Protein AF-A0A3D3T4D7-F1 (afdb_monomer_lite)

Structure (mmCIF, N/CA/C/O backbone):
data_AF-A0A3D3T4D7-F1
#
_entry.id   AF-A0A3D3T4D7-F1
#
loop_
_atom_site.group_PDB
_atom_site.id
_atom_site.type_symbol
_atom_site.label_atom_id
_atom_site.label_alt_id
_atom_site.label_comp_id
_atom_site.label_asym_id
_atom_site.label_entity_id
_atom_site.label_seq_id
_atom_site.pdbx_PDB_ins_code
_atom_site.Cartn_x
_atom_site.Cartn_y
_atom_site.Cartn_z
_atom_site.occupancy
_atom_site.B_iso_or_equiv
_atom_site.auth_seq_id
_atom_site.auth_comp_id
_atom_site.auth_asym_id
_atom_site.auth_atom_id
_atom_site.pdbx_PDB_model_num
ATOM 1 N N . VAL A 1 1 ? -0.106 4.196 3.383 1.00 97.50 1 VAL A N 1
ATOM 2 C CA . VAL A 1 1 ? -0.319 4.883 2.075 1.00 97.50 1 VAL A CA 1
ATOM 3 C C . VAL A 1 1 ? -0.342 3.852 0.949 1.00 97.50 1 VAL A C 1
ATOM 5 O O . VAL A 1 1 ? 0.034 2.721 1.215 1.00 97.50 1 VAL A O 1
ATOM 8 N N . LYS A 1 2 ? -0.773 4.203 -0.276 1.00 98.12 2 LYS A N 1
ATOM 9 C CA . LYS A 1 2 ? -0.702 3.294 -1.446 1.00 98.12 2 LYS A CA 1
ATOM 10 C C . LYS A 1 2 ? 0.676 3.279 -2.121 1.00 98.12 2 LYS A C 1
ATOM 12 O O . LYS A 1 2 ? 1.119 2.232 -2.564 1.00 98.12 2 LYS A O 1
ATOM 17 N N . GLY A 1 3 ? 1.342 4.430 -2.174 1.00 97.69 3 GLY A N 1
ATOM 18 C CA . GLY A 1 3 ? 2.631 4.618 -2.845 1.00 97.69 3 GLY A CA 1
ATOM 19 C C . GLY A 1 3 ? 2.626 5.909 -3.666 1.00 97.69 3 GLY A C 1
ATOM 20 O O . GLY A 1 3 ? 1.571 6.316 -4.146 1.00 97.69 3 GLY A O 1
ATOM 21 N N . ALA A 1 4 ? 3.781 6.567 -3.779 1.00 98.38 4 ALA A N 1
ATOM 22 C CA . ALA A 1 4 ? 3.923 7.877 -4.433 1.00 98.38 4 ALA A CA 1
ATOM 23 C C . ALA A 1 4 ? 4.876 7.874 -5.645 1.00 98.38 4 ALA A C 1
ATOM 25 O O . ALA A 1 4 ? 4.997 8.885 -6.323 1.00 98.38 4 ALA A O 1
ATOM 26 N N . TYR A 1 5 ? 5.540 6.747 -5.921 1.00 98.50 5 TYR A N 1
ATOM 27 C CA . TYR A 1 5 ? 6.646 6.658 -6.885 1.00 98.50 5 TYR A CA 1
ATOM 28 C C . TYR A 1 5 ? 6.392 5.643 -8.007 1.00 98.50 5 TYR A C 1
ATOM 30 O O . TYR A 1 5 ? 7.337 5.176 -8.632 1.00 98.50 5 TYR A O 1
ATOM 38 N N . TRP A 1 6 ? 5.130 5.277 -8.259 1.00 98.62 6 TRP A N 1
ATOM 39 C CA . TRP A 1 6 ? 4.777 4.174 -9.160 1.00 98.62 6 TRP A CA 1
ATOM 40 C C . TRP A 1 6 ? 5.414 4.306 -10.553 1.00 98.62 6 TRP A C 1
ATOM 42 O O . TRP A 1 6 ? 6.073 3.373 -11.002 1.00 98.62 6 TRP A O 1
ATOM 52 N N . ASP A 1 7 ? 5.311 5.471 -11.199 1.00 98.44 7 ASP A N 1
ATOM 53 C CA . ASP A 1 7 ? 5.892 5.696 -12.531 1.00 98.44 7 ASP A CA 1
ATOM 54 C C . ASP A 1 7 ? 7.420 5.536 -12.547 1.00 98.44 7 ASP A C 1
ATOM 56 O O . ASP A 1 7 ? 7.981 4.969 -13.488 1.00 98.44 7 ASP A O 1
ATOM 60 N N . ASN A 1 8 ? 8.100 5.988 -11.486 1.00 98.62 8 ASN A N 1
ATOM 61 C CA . ASN A 1 8 ? 9.547 5.833 -11.349 1.00 98.62 8 ASN A CA 1
ATOM 62 C C . ASN A 1 8 ? 9.941 4.362 -11.184 1.00 98.62 8 ASN A C 1
ATOM 64 O O . ASN A 1 8 ? 10.902 3.937 -11.819 1.00 98.62 8 ASN A O 1
ATOM 68 N N . GLU A 1 9 ? 9.201 3.588 -10.387 1.00 98.69 9 GLU A N 1
ATOM 69 C CA . GLU A 1 9 ? 9.449 2.151 -10.191 1.00 98.69 9 GLU A CA 1
ATOM 70 C C . GLU A 1 9 ? 9.278 1.368 -11.499 1.00 98.69 9 GLU A C 1
ATOM 72 O O . GLU A 1 9 ? 10.144 0.574 -11.873 1.00 98.69 9 GLU A O 1
ATOM 77 N N . ILE A 1 10 ? 8.200 1.642 -12.247 1.00 98.50 10 ILE A N 1
ATOM 78 C CA . ILE A 1 10 ? 7.968 1.024 -13.560 1.00 98.50 10 ILE A CA 1
ATOM 79 C C . ILE A 1 10 ? 9.115 1.355 -14.517 1.00 98.50 10 ILE A C 1
ATOM 81 O O . ILE A 1 10 ? 9.696 0.453 -15.127 1.00 98.50 10 ILE A O 1
ATOM 85 N N . LYS A 1 11 ? 9.480 2.639 -14.619 1.00 98.62 11 LYS A N 1
ATOM 86 C CA . LYS A 1 11 ? 10.559 3.090 -15.502 1.00 98.62 11 LYS A CA 1
ATOM 87 C C . LYS A 1 11 ? 11.906 2.481 -15.115 1.00 98.62 11 LYS A C 1
ATOM 89 O O . LYS A 1 11 ? 12.632 2.018 -15.992 1.00 98.62 11 LYS A O 1
ATOM 94 N N . ALA A 1 12 ? 12.245 2.468 -13.828 1.00 98.56 12 ALA A N 1
ATOM 95 C CA . ALA A 1 12 ? 13.504 1.917 -13.336 1.00 98.56 12 ALA A CA 1
ATOM 96 C C . ALA A 1 12 ? 13.637 0.425 -13.678 1.00 98.56 12 ALA A C 1
ATOM 98 O O . ALA A 1 12 ? 14.672 0.012 -14.199 1.00 98.56 12 ALA A O 1
ATOM 99 N N . CYS A 1 13 ? 12.577 -0.362 -13.473 1.00 98.50 13 CYS A N 1
ATOM 100 C CA . CYS A 1 13 ? 12.581 -1.795 -13.780 1.00 98.50 13 CYS A CA 1
ATOM 101 C C . CYS A 1 13 ? 12.715 -2.073 -15.280 1.00 98.50 13 CYS A C 1
ATOM 103 O O . CYS A 1 13 ? 13.473 -2.961 -15.671 1.00 98.50 13 CYS A O 1
ATOM 105 N N . GLN A 1 14 ? 12.027 -1.293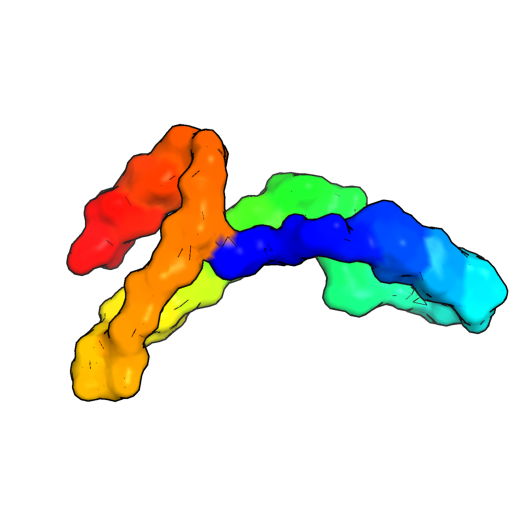 -16.121 1.00 98.56 14 GLN A N 1
ATO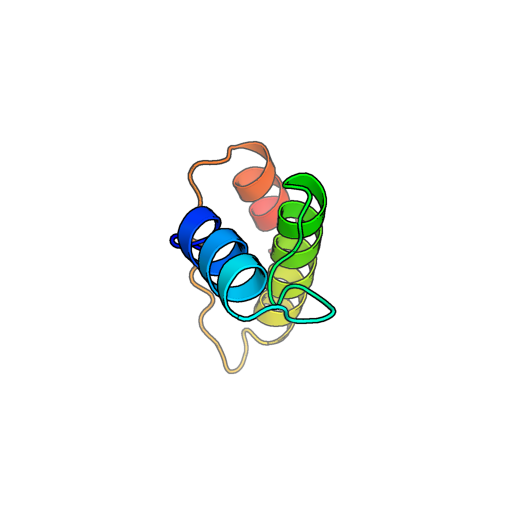M 106 C CA . GLN A 1 14 ? 12.142 -1.405 -17.577 1.00 98.56 14 GLN A CA 1
ATOM 107 C C . GLN A 1 14 ? 13.556 -1.071 -18.064 1.00 98.56 14 GLN A C 1
ATOM 109 O O . GLN A 1 14 ? 14.115 -1.819 -18.863 1.00 98.56 14 GLN A O 1
ATOM 114 N N . LEU A 1 15 ? 14.156 0.015 -17.563 1.00 98.75 15 LEU A N 1
ATOM 115 C CA . LEU A 1 15 ? 15.521 0.414 -17.927 1.00 98.75 15 LEU A CA 1
ATOM 116 C C . LEU A 1 15 ? 16.571 -0.601 -17.461 1.00 98.75 15 LEU A C 1
ATOM 118 O O . LEU A 1 15 ? 17.538 -0.850 -18.175 1.00 98.75 15 LEU A O 1
ATOM 122 N N . ALA A 1 16 ? 16.375 -1.194 -16.285 1.00 98.50 16 ALA A N 1
ATOM 123 C CA . ALA A 1 16 ? 17.253 -2.229 -15.750 1.00 98.50 16 ALA A CA 1
ATOM 124 C C . ALA A 1 16 ? 17.025 -3.618 -16.385 1.00 98.50 16 ALA A C 1
ATOM 126 O O . ALA A 1 16 ? 17.757 -4.552 -16.065 1.00 98.50 16 ALA A O 1
ATOM 127 N N . GLY A 1 17 ? 16.028 -3.774 -17.267 1.00 98.19 17 GLY A N 1
ATOM 128 C CA . GLY A 1 17 ? 15.721 -5.050 -17.919 1.00 98.19 17 GLY A CA 1
ATOM 129 C C . GLY A 1 17 ? 15.278 -6.145 -16.945 1.00 98.19 17 GLY A C 1
ATOM 130 O O . GLY A 1 17 ? 15.561 -7.322 -17.171 1.00 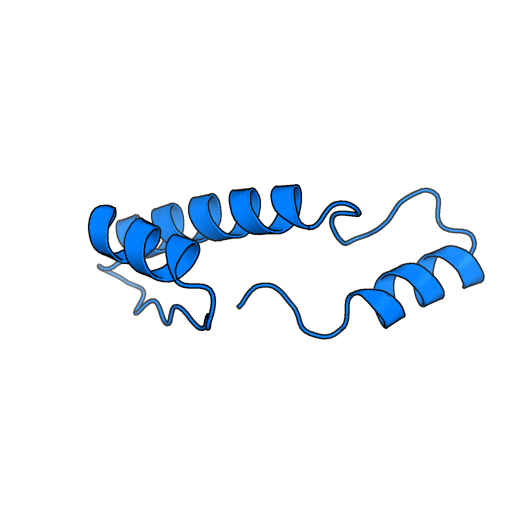98.19 17 GLY A O 1
ATOM 131 N N . LEU A 1 18 ? 14.626 -5.771 -15.838 1.00 98.38 18 LEU A N 1
ATOM 132 C CA . LEU A 1 18 ? 14.177 -6.734 -14.833 1.00 98.38 18 LEU A CA 1
ATOM 133 C C . LEU A 1 18 ? 13.022 -7.589 -15.365 1.00 98.38 18 LEU A C 1
ATOM 135 O O . LEU A 1 18 ? 12.205 -7.145 -16.168 1.00 98.38 18 LEU A O 1
ATOM 139 N N . LYS A 1 19 ? 12.940 -8.832 -14.876 1.00 97.69 19 LYS A N 1
ATOM 140 C CA . LYS A 1 19 ? 11.897 -9.790 -15.275 1.00 97.69 19 LYS A CA 1
ATOM 141 C C . LYS A 1 19 ? 10.498 -9.402 -14.773 1.00 97.69 19 LYS A C 1
ATOM 143 O O . LYS A 1 19 ? 9.515 -9.851 -15.353 1.00 97.69 19 LYS A O 1
ATOM 148 N N . ASP A 1 20 ? 10.412 -8.622 -13.697 1.00 97.44 20 ASP A N 1
ATOM 149 C CA . ASP A 1 20 ? 9.151 -8.264 -13.043 1.00 97.44 20 ASP A CA 1
ATOM 150 C C . ASP A 1 20 ? 9.239 -6.896 -12.343 1.00 97.44 20 ASP A C 1
ATOM 152 O O . ASP A 1 20 ? 10.316 -6.295 -12.265 1.00 97.44 20 ASP A O 1
ATOM 156 N N . PHE A 1 21 ? 8.104 -6.421 -11.828 1.00 98.25 21 PHE A N 1
ATOM 157 C CA . PHE A 1 21 ? 7.963 -5.152 -11.122 1.00 98.25 21 PHE A CA 1
ATOM 158 C C . PHE A 1 21 ? 7.780 -5.364 -9.611 1.00 98.25 21 PHE A C 1
ATOM 160 O O . PHE A 1 21 ? 6.988 -6.210 -9.196 1.00 98.25 21 PHE A O 1
ATOM 167 N N . PRO A 1 22 ? 8.420 -4.544 -8.759 1.00 98.00 22 PRO A N 1
ATOM 168 C CA . PRO A 1 22 ? 8.207 -4.580 -7.312 1.00 98.00 22 PRO A CA 1
ATOM 169 C C . PRO A 1 22 ? 6.859 -3.964 -6.895 1.00 98.00 22 PRO A C 1
ATOM 171 O O . PRO A 1 22 ? 6.503 -3.975 -5.719 1.00 98.00 22 PRO A O 1
ATOM 174 N N . VAL A 1 23 ? 6.108 -3.402 -7.847 1.00 98.62 23 VAL A N 1
ATOM 175 C CA . VAL A 1 23 ? 4.812 -2.756 -7.640 1.00 98.62 23 VAL A CA 1
ATOM 176 C C . VAL A 1 23 ? 3.752 -3.403 -8.521 1.00 98.62 23 VAL A C 1
ATOM 178 O O . VAL A 1 23 ? 4.029 -3.852 -9.631 1.00 98.62 23 VAL A O 1
ATOM 181 N N . PHE A 1 24 ? 2.500 -3.403 -8.062 1.00 98.69 24 PHE A N 1
ATOM 182 C CA . PHE A 1 24 ? 1.394 -3.840 -8.909 1.00 98.69 24 PHE A CA 1
ATOM 183 C C . PHE A 1 24 ? 1.267 -2.951 -10.149 1.00 98.69 24 PHE A C 1
ATOM 185 O O . PHE A 1 24 ? 1.311 -1.726 -10.056 1.00 98.69 24 PHE A O 1
ATOM 192 N N . THR A 1 25 ? 1.016 -3.558 -11.307 1.00 98.12 25 THR A N 1
ATOM 193 C CA . THR A 1 25 ? 0.878 -2.848 -12.592 1.00 98.12 25 THR A CA 1
ATOM 194 C C . THR A 1 25 ? -0.556 -2.408 -12.900 1.00 98.12 25 THR A C 1
ATOM 196 O O . THR A 1 25 ? -0.794 -1.655 -13.841 1.00 98.12 25 THR A O 1
ATOM 199 N N . ARG A 1 26 ? -1.535 -2.832 -12.088 1.00 98.44 26 ARG A N 1
ATOM 200 C CA . ARG A 1 26 ? -2.927 -2.363 -12.143 1.00 98.44 26 ARG A CA 1
ATOM 201 C C . ARG A 1 26 ? -3.295 -1.669 -10.839 1.00 98.44 26 ARG A C 1
ATOM 203 O O . ARG A 1 26 ? -3.181 -2.258 -9.768 1.00 98.44 26 ARG A O 1
ATOM 210 N N . LYS A 1 27 ? -3.857 -0.461 -10.935 1.00 98.31 27 LYS A N 1
ATOM 211 C CA . LYS A 1 27 ? -4.277 0.341 -9.771 1.00 98.31 27 LYS A CA 1
ATOM 212 C C . LYS A 1 27 ? -5.212 -0.418 -8.820 1.00 98.31 27 LYS A C 1
ATOM 214 O O . LYS A 1 27 ? -5.062 -0.313 -7.607 1.00 98.31 27 LYS A O 1
ATOM 219 N N . VAL A 1 28 ? -6.152 -1.201 -9.356 1.00 98.44 28 VAL A N 1
ATOM 220 C CA . VAL A 1 28 ? -7.101 -1.990 -8.545 1.00 98.44 28 VAL A CA 1
ATOM 221 C C . VAL A 1 28 ? -6.400 -3.035 -7.670 1.00 98.44 28 VAL A C 1
ATOM 223 O O . VAL A 1 28 ? -6.824 -3.276 -6.546 1.00 98.44 28 VAL A O 1
ATOM 226 N N . SER A 1 29 ? -5.286 -3.608 -8.130 1.00 98.69 29 SER A N 1
ATOM 227 C CA . SER A 1 29 ? -4.496 -4.552 -7.335 1.00 98.69 29 SER A CA 1
ATOM 228 C C . SER A 1 29 ? -3.850 -3.856 -6.131 1.00 98.69 29 SER A C 1
ATOM 230 O O . SER A 1 29 ? -3.866 -4.401 -5.029 1.00 98.69 29 SER A O 1
ATOM 232 N N . THR A 1 30 ? -3.389 -2.610 -6.297 1.00 98.81 30 THR A N 1
ATOM 233 C CA . THR A 1 30 ? -2.924 -1.769 -5.181 1.00 98.81 30 THR A CA 1
ATOM 234 C C . THR A 1 30 ? -4.052 -1.429 -4.204 1.00 98.81 30 THR A C 1
ATOM 236 O O . THR A 1 30 ? -3.816 -1.394 -2.999 1.00 98.81 30 THR A O 1
ATOM 239 N N . ASP A 1 31 ? -5.283 -1.199 -4.679 1.00 98.62 31 ASP A N 1
ATOM 240 C CA . ASP A 1 31 ? -6.428 -0.976 -3.782 1.00 98.62 31 ASP A CA 1
ATOM 241 C C . ASP A 1 31 ? -6.715 -2.208 -2.913 1.00 98.62 31 ASP A C 1
ATOM 243 O O . ASP A 1 31 ? -6.894 -2.074 -1.704 1.00 98.62 31 ASP A O 1
ATOM 247 N N . ILE A 1 32 ? -6.718 -3.401 -3.517 1.00 98.56 32 ILE A N 1
ATOM 248 C CA . ILE A 1 32 ? -6.942 -4.670 -2.807 1.00 98.56 32 ILE A CA 1
ATOM 249 C C . ILE A 1 32 ? -5.839 -4.899 -1.770 1.00 98.56 32 ILE A C 1
ATOM 251 O O . ILE A 1 32 ? -6.135 -5.176 -0.608 1.00 98.56 32 ILE A O 1
ATOM 255 N N . SER A 1 33 ? -4.574 -4.725 -2.166 1.00 98.75 33 SER A N 1
ATOM 256 C CA . SER A 1 33 ? -3.433 -4.841 -1.254 1.00 98.75 33 SER A CA 1
ATOM 257 C C . SER A 1 33 ? -3.535 -3.858 -0.084 1.00 98.75 33 SER A C 1
ATOM 259 O O . SER A 1 33 ? -3.345 -4.262 1.062 1.00 98.75 33 SER A O 1
ATOM 261 N N . TYR A 1 34 ? -3.927 -2.603 -0.334 1.00 98.81 34 TYR A N 1
ATOM 262 C CA . TYR A 1 34 ? -4.125 -1.613 0.727 1.00 98.81 34 TYR A CA 1
ATOM 263 C C . TYR A 1 34 ? -5.178 -2.063 1.746 1.00 98.81 34 TYR A C 1
ATOM 265 O O . TYR A 1 34 ? -4.937 -1.957 2.947 1.00 98.81 34 TYR A O 1
ATOM 273 N N . LEU A 1 35 ? -6.334 -2.568 1.295 1.00 98.69 35 LEU A N 1
ATOM 274 C CA . LEU A 1 35 ? -7.400 -3.019 2.199 1.00 98.69 35 LEU A CA 1
ATOM 275 C C . LEU A 1 35 ? -6.991 -4.264 2.999 1.00 98.69 35 LEU A C 1
ATOM 277 O O . LEU A 1 35 ? -7.274 -4.329 4.194 1.00 98.69 35 LEU A O 1
ATOM 281 N N . ALA A 1 36 ? -6.272 -5.204 2.379 1.00 98.69 36 ALA A N 1
ATOM 282 C CA . ALA A 1 36 ? -5.727 -6.370 3.074 1.00 98.69 36 ALA A CA 1
ATOM 283 C C . ALA A 1 36 ? -4.737 -5.962 4.181 1.00 98.69 36 ALA A C 1
ATOM 285 O O . ALA A 1 36 ? -4.851 -6.419 5.318 1.00 98.69 36 ALA A O 1
ATOM 286 N N . CYS A 1 37 ? -3.811 -5.045 3.883 1.00 98.62 37 CYS A N 1
ATOM 287 C CA . CYS A 1 37 ? -2.887 -4.510 4.883 1.00 98.62 37 CYS A CA 1
ATOM 288 C C . CYS A 1 37 ? -3.608 -3.697 5.966 1.00 98.62 37 CYS A C 1
ATOM 290 O O . CYS A 1 37 ? -3.230 -3.773 7.133 1.00 98.62 37 CYS A O 1
ATOM 292 N N . ALA A 1 38 ? -4.649 -2.937 5.612 1.00 98.56 38 ALA A N 1
ATOM 293 C CA . ALA A 1 38 ? -5.422 -2.178 6.587 1.00 98.56 38 ALA A CA 1
ATOM 294 C C . ALA A 1 38 ? -6.114 -3.092 7.600 1.00 98.56 38 ALA A C 1
ATOM 296 O O . ALA A 1 38 ? -6.027 -2.838 8.799 1.00 98.56 38 ALA A O 1
ATOM 297 N N . ARG A 1 39 ? -6.717 -4.189 7.129 1.00 98.38 39 ARG A N 1
ATOM 298 C CA . ARG A 1 39 ? -7.288 -5.221 7.997 1.00 98.38 39 ARG A CA 1
ATOM 299 C C . ARG A 1 39 ? -6.240 -5.802 8.950 1.00 98.38 39 ARG A C 1
ATOM 301 O O . ARG A 1 39 ? -6.477 -5.826 10.152 1.00 98.38 39 ARG A O 1
ATOM 308 N N . LEU A 1 40 ? -5.075 -6.198 8.429 1.00 98.31 40 LEU A N 1
ATOM 309 C CA . LEU A 1 40 ? -3.989 -6.748 9.247 1.00 98.31 40 LEU A CA 1
ATOM 310 C C . LEU A 1 40 ? -3.543 -5.769 10.345 1.00 98.31 40 LEU A C 1
ATOM 312 O O . LEU A 1 40 ? -3.342 -6.164 11.487 1.00 98.31 40 LEU A O 1
ATOM 316 N N . LEU A 1 41 ? -3.411 -4.482 10.016 1.00 98.38 41 LEU A N 1
ATOM 317 C CA . LEU A 1 41 ? -3.033 -3.454 10.988 1.00 98.38 41 LEU A CA 1
ATOM 318 C C . LEU A 1 41 ? -4.123 -3.216 12.043 1.00 98.38 41 LEU A C 1
ATOM 320 O O . LEU A 1 41 ? -3.801 -3.015 13.212 1.00 98.38 41 LEU A O 1
ATOM 324 N N . LEU A 1 42 ? -5.401 -3.247 11.651 1.00 98.25 42 LEU A N 1
ATOM 325 C CA . LEU A 1 42 ? -6.533 -3.109 12.575 1.00 98.25 42 LEU A CA 1
ATOM 326 C C . LEU A 1 42 ? -6.627 -4.277 13.569 1.00 98.25 4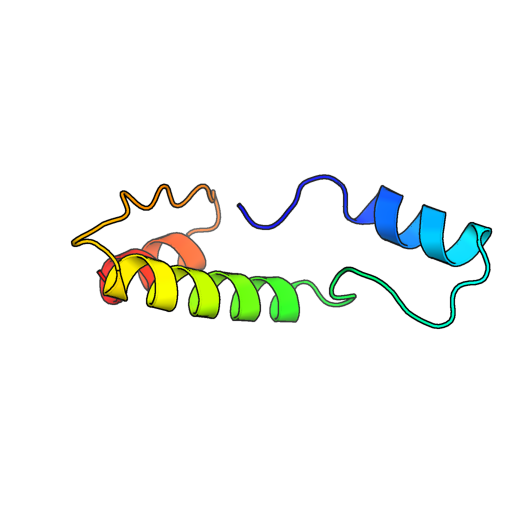2 LEU A C 1
ATOM 328 O O . LEU A 1 42 ? -6.988 -4.060 14.728 1.00 98.25 42 LEU A O 1
ATOM 332 N N . GLU A 1 43 ? -6.277 -5.490 13.134 1.00 98.12 43 GLU A N 1
ATOM 333 C CA . GLU A 1 43 ? -6.212 -6.692 13.980 1.00 98.12 43 GLU A CA 1
ATOM 334 C C . GLU A 1 43 ? -5.051 -6.644 14.997 1.00 98.12 43 GLU A C 1
ATOM 336 O O . GLU A 1 43 ? -5.065 -7.395 15.965 1.00 98.12 43 GLU A O 1
ATOM 341 N N . GLN A 1 44 ? -4.073 -5.747 14.817 1.00 98.06 44 GLN A N 1
ATOM 342 C CA . GLN A 1 44 ? -2.892 -5.578 15.682 1.00 98.06 44 GLN A CA 1
ATOM 343 C C . GLN A 1 44 ? -2.925 -4.261 16.488 1.00 98.06 44 GLN A C 1
ATOM 345 O O . GLN A 1 44 ? -1.881 -3.721 16.868 1.00 98.06 44 GLN A O 1
ATOM 350 N N . ARG A 1 45 ? -4.123 -3.703 16.732 1.00 97.19 45 ARG A N 1
ATOM 351 C CA . ARG A 1 45 ? -4.315 -2.424 17.454 1.00 97.19 45 ARG A CA 1
ATOM 352 C C . ARG A 1 45 ? -3.870 -2.444 18.921 1.00 97.19 45 ARG A C 1
ATOM 354 O O . ARG A 1 45 ? -3.753 -1.383 19.525 1.00 97.19 45 ARG A O 1
ATOM 361 N N . ASP A 1 46 ? -3.610 -3.616 19.493 1.00 97.06 46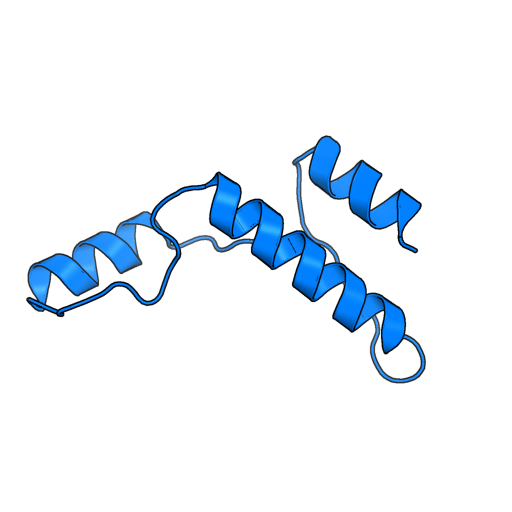 ASP A N 1
ATOM 362 C CA . ASP A 1 46 ? -3.017 -3.767 20.827 1.00 97.06 46 ASP A CA 1
ATOM 363 C C . ASP A 1 46 ? -1.540 -3.332 20.869 1.00 97.06 46 ASP A C 1
ATOM 365 O O . ASP A 1 46 ? -1.021 -3.011 21.938 1.00 97.06 46 ASP A O 1
ATOM 369 N N . ARG A 1 47 ? -0.860 -3.309 19.713 1.00 97.81 47 ARG A N 1
ATOM 370 C CA . ARG A 1 47 ? 0.580 -3.005 19.588 1.00 97.81 47 ARG A CA 1
ATOM 371 C C . ARG A 1 47 ? 0.895 -1.885 18.611 1.00 97.81 47 ARG A C 1
ATOM 373 O O . ARG A 1 47 ? 1.946 -1.258 18.716 1.00 97.81 47 ARG A O 1
ATOM 380 N N . LEU A 1 48 ? 0.025 -1.664 17.633 1.00 97.62 48 LEU A N 1
ATOM 381 C CA . LEU A 1 48 ? 0.221 -0.696 16.563 1.00 97.62 48 LEU A CA 1
ATOM 382 C C . LEU A 1 48 ? -0.884 0.355 16.601 1.00 97.62 48 LEU A C 1
ATOM 384 O O . LEU A 1 48 ? -2.038 0.048 16.877 1.00 97.62 48 LEU A O 1
ATOM 388 N N . TYR A 1 49 ? -0.534 1.590 16.246 1.00 97.88 49 TYR A N 1
ATOM 389 C CA . TYR A 1 49 ? -1.496 2.652 15.969 1.00 97.88 49 TYR A CA 1
ATOM 390 C C . TYR A 1 49 ? -1.556 2.902 14.452 1.00 97.88 49 TYR A C 1
ATOM 392 O O . TYR A 1 49 ? -0.655 3.546 13.904 1.00 97.88 49 TYR A O 1
ATOM 400 N N . PRO A 1 50 ? -2.554 2.358 13.729 1.00 97.88 50 PRO A N 1
ATOM 401 C CA . PRO A 1 50 ? -2.594 2.455 12.274 1.00 97.88 50 PRO A CA 1
ATOM 402 C C . PRO A 1 50 ? -3.014 3.848 11.785 1.00 97.88 50 PRO A C 1
ATOM 404 O O . PRO A 1 50 ? -4.078 4.350 12.140 1.00 97.88 50 PRO A O 1
ATOM 407 N N . CYS A 1 51 ? -2.223 4.440 10.886 1.00 98.06 51 CYS A N 1
ATOM 408 C CA . CYS A 1 51 ? -2.528 5.722 10.242 1.00 98.06 51 CYS A CA 1
ATOM 409 C C . CYS A 1 51 ? -2.859 5.526 8.751 1.00 98.06 51 CYS A C 1
ATOM 411 O O . CYS A 1 51 ? -1.972 5.375 7.902 1.00 98.06 51 CYS A O 1
ATOM 413 N N . PHE A 1 52 ? -4.150 5.544 8.411 1.00 98.38 52 PHE A N 1
ATOM 414 C CA . PHE A 1 52 ? -4.642 5.260 7.058 1.00 98.38 52 PHE A CA 1
ATOM 415 C C . PHE A 1 52 ? -4.721 6.507 6.169 1.00 98.38 52 PHE A C 1
ATOM 417 O O . PHE A 1 52 ? -5.775 7.105 5.982 1.00 98.38 52 PHE A O 1
ATOM 424 N N . ALA A 1 53 ? -3.598 6.886 5.561 1.00 98.62 53 ALA A N 1
ATOM 425 C CA . ALA A 1 53 ? -3.567 7.986 4.595 1.00 98.62 53 ALA A CA 1
ATOM 426 C C .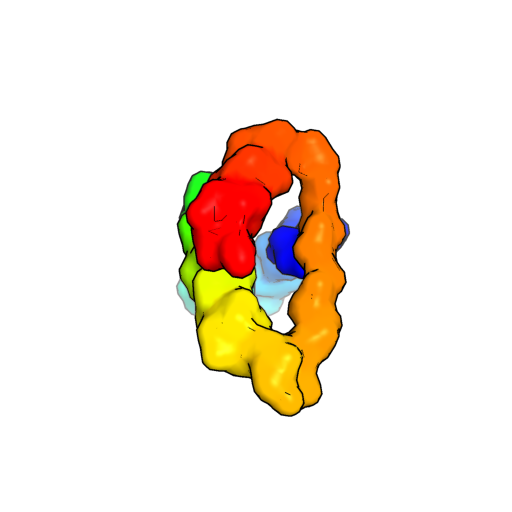 ALA A 1 53 ? -4.167 7.579 3.231 1.00 98.62 53 ALA A C 1
ATOM 428 O O . ALA A 1 53 ? -3.673 6.643 2.581 1.00 98.62 53 ALA A O 1
ATOM 429 N N . SER A 1 54 ? -5.227 8.284 2.815 1.00 98.19 54 SER A N 1
ATOM 430 C CA . SER A 1 54 ? -5.918 8.163 1.522 1.00 98.19 54 SER A CA 1
ATOM 431 C C . SER A 1 54 ? -6.885 9.340 1.309 1.00 98.19 54 SER A C 1
ATOM 433 O O . SER A 1 54 ? -7.533 9.773 2.252 1.00 98.19 54 SER A O 1
ATOM 435 N N . HIS A 1 55 ? -7.053 9.798 0.064 1.00 98.50 55 HIS A N 1
ATOM 436 C CA . HIS A 1 55 ? -8.151 10.700 -0.339 1.00 98.50 55 HIS A CA 1
ATOM 437 C C . HIS A 1 55 ? -9.271 9.966 -1.101 1.00 98.50 55 HIS A C 1
ATOM 439 O O . HIS A 1 55 ? -10.233 10.571 -1.562 1.00 98.50 55 HIS A O 1
ATOM 445 N N . ASN A 1 56 ? -9.142 8.651 -1.296 1.00 98.44 56 ASN A N 1
ATOM 446 C CA . ASN A 1 56 ? -10.141 7.853 -1.997 1.00 98.44 56 ASN A CA 1
ATOM 447 C C . ASN A 1 56 ? -11.299 7.510 -1.047 1.00 98.44 56 ASN A C 1
ATOM 449 O O . ASN A 1 56 ? -11.099 6.756 -0.093 1.00 98.44 56 ASN A O 1
ATOM 453 N N . ALA A 1 57 ? -12.497 8.023 -1.343 1.00 98.62 57 ALA A N 1
ATOM 454 C CA . ALA A 1 57 ? -13.688 7.858 -0.509 1.00 98.62 57 ALA A CA 1
ATOM 455 C C . ALA A 1 57 ? -14.070 6.388 -0.263 1.00 98.62 57 ALA A C 1
ATOM 457 O O . ALA A 1 57 ? -14.374 6.023 0.868 1.00 98.62 57 ALA A O 1
ATOM 458 N N . GLN A 1 58 ? -13.988 5.523 -1.281 1.00 98.50 58 GLN A N 1
ATOM 459 C CA . GLN A 1 58 ? -14.275 4.093 -1.123 1.00 98.50 58 GLN A CA 1
ATOM 460 C C . GLN A 1 58 ? -13.273 3.427 -0.174 1.00 98.50 58 GLN A C 1
ATOM 462 O O . GLN A 1 58 ? -13.671 2.624 0.668 1.00 98.50 58 GLN A O 1
ATOM 467 N N . THR A 1 59 ? -11.987 3.774 -0.275 1.00 98.56 59 THR A N 1
ATOM 468 C CA . THR A 1 59 ? -10.952 3.241 0.621 1.00 98.56 59 THR A CA 1
ATOM 469 C C . THR A 1 59 ? -11.204 3.694 2.059 1.00 98.56 59 THR A C 1
ATOM 471 O O . THR A 1 59 ? -11.157 2.867 2.963 1.00 98.56 59 THR A O 1
ATOM 474 N N . LEU A 1 60 ? -11.520 4.977 2.264 1.00 98.50 60 LEU A N 1
ATOM 475 C CA . LEU A 1 60 ? -11.843 5.519 3.587 1.00 98.50 60 LEU A CA 1
ATOM 476 C C . LEU A 1 60 ? -13.071 4.828 4.191 1.00 98.50 60 LEU A C 1
ATOM 478 O O . LEU A 1 60 ? -12.983 4.309 5.299 1.00 98.50 60 LEU A O 1
ATOM 482 N N . ALA A 1 61 ? -14.173 4.740 3.441 1.00 98.69 61 ALA A N 1
ATOM 483 C CA . ALA A 1 61 ? -15.394 4.071 3.885 1.00 98.69 61 ALA A CA 1
ATOM 484 C C . ALA A 1 61 ? -15.151 2.590 4.217 1.00 98.69 61 ALA A C 1
ATOM 486 O O . ALA A 1 61 ? -15.616 2.099 5.238 1.00 98.69 61 ALA A O 1
ATOM 487 N N . SER A 1 62 ? -14.372 1.886 3.392 1.00 98.62 62 SER A N 1
ATOM 488 C CA . SER A 1 62 ? -14.061 0.469 3.622 1.00 98.62 62 SER A CA 1
ATOM 489 C C . SER A 1 62 ? -13.251 0.265 4.902 1.00 98.62 62 SER A C 1
ATOM 491 O O . SER A 1 62 ? -13.538 -0.649 5.666 1.00 98.62 62 SER A O 1
ATOM 493 N N . VAL A 1 63 ? -12.259 1.124 5.164 1.00 98.25 63 VAL A N 1
ATOM 494 C CA . VAL A 1 63 ? -11.479 1.081 6.410 1.00 98.25 63 VAL A CA 1
ATOM 495 C C . VAL A 1 63 ? -12.351 1.412 7.621 1.00 98.25 63 VAL A C 1
ATOM 497 O O . VAL A 1 63 ? -12.235 0.727 8.629 1.00 98.25 63 VAL A O 1
ATOM 500 N N . MET A 1 64 ? -13.253 2.394 7.515 1.00 98.06 64 MET A N 1
ATOM 501 C CA . MET A 1 64 ? -14.208 2.720 8.584 1.00 98.06 64 MET A CA 1
ATOM 502 C C . MET A 1 64 ? -15.136 1.546 8.918 1.00 98.06 64 MET A C 1
ATOM 504 O O . MET A 1 64 ? -15.433 1.337 10.084 1.00 98.06 64 MET A O 1
ATOM 508 N N . VAL A 1 65 ? -15.570 0.771 7.919 1.00 98.31 65 VAL A N 1
ATOM 509 C CA . VAL A 1 65 ? -16.413 -0.423 8.129 1.00 98.31 65 VAL A CA 1
ATOM 510 C C . VAL A 1 65 ? -15.636 -1.582 8.769 1.00 98.31 65 VAL A C 1
ATOM 512 O O . VAL A 1 65 ? -16.229 -2.390 9.475 1.00 98.31 65 VAL A O 1
ATOM 515 N N . MET A 1 66 ? -14.326 -1.693 8.520 1.00 97.38 66 MET A N 1
ATOM 516 C CA . MET A 1 66 ? -13.483 -2.748 9.106 1.00 97.38 66 MET A CA 1
ATOM 517 C C . MET A 1 66 ? -13.032 -2.459 10.548 1.00 97.38 66 MET A C 1
ATOM 519 O O . MET A 1 66 ? -12.596 -3.390 11.226 1.00 97.38 66 MET A O 1
ATOM 523 N N . ALA A 1 67 ? -13.035 -1.192 10.969 1.00 91.69 67 ALA A N 1
ATOM 524 C CA . ALA A 1 67 ? -12.445 -0.720 12.225 1.00 91.69 67 ALA A CA 1
ATOM 525 C C . ALA A 1 67 ? -13.379 -0.864 13.432 1.00 91.69 67 ALA A C 1
ATOM 527 O O . ALA A 1 67 ? -12.817 -1.086 14.538 1.00 91.69 67 ALA A O 1
#

pLDDT: mean 98.21, std 0.9, range [91.69, 98.81]

Sequence (67 aa):
VKGAYWDNEIKACQLAGLKDFPVFTRKVSTDISYLACARLLLEQRDRLYPCFASHNAQTLASVMVMA

Secondary structure (DSSP, 8-state):
---S-HHHHHHHHHHTT-SS-SS-SSHHHHHHHHHHHHHHHHHTTTT---------HHHHHHHHHH-

Radius of gyration: 14.43 Å; chains: 1; bounding box: 34×20×39 Å

Foldseek 3Di:
DLDDCVVVQVVVCVVVVHPDGPHDPDPVVSLVVLLVVLLVQVVVVVPDDDDDDDPDPVSVVSSVVSD